Protein AF-A0A973MK75-F1 (afdb_monomer_lite)

Radius of gyration: 25.65 Å; chains: 1; bounding box: 48×82×54 Å

Secondary structure (DSSP, 8-state):
-PPPP--------THHHHHHHHSTTSSS---------SSPTT---PPPSSTTGGGEEEEEEGGGGG--TT---EEEEEE--TTS-EEE--GGGGTTPPTTSEEEEET-BTTB-TT--EE-------HHHHHH----

pLDDT: mean 81.28, std 18.69, range [41.0, 98.5]

Structure (mmCIF, N/CA/C/O backbone):
data_AF-A0A973MK75-F1
#
_entry.id   AF-A0A973MK75-F1
#
loop_
_atom_site.group_PDB
_atom_site.id
_atom_site.type_symbol
_atom_site.label_atom_id
_atom_site.label_alt_id
_atom_site.label_comp_id
_atom_site.label_asym_id
_atom_site.label_entity_id
_atom_site.label_seq_id
_atom_site.pdbx_PDB_ins_code
_atom_site.Cartn_x
_atom_site.Cartn_y
_atom_site.Cartn_z
_atom_site.occupancy
_atom_site.B_iso_or_equiv
_atom_site.auth_seq_id
_atom_site.auth_comp_id
_atom_site.auth_asym_id
_atom_site.auth_atom_id
_atom_site.pdbx_PDB_model_num
ATOM 1 N N . MET A 1 1 ? -22.943 -68.134 36.551 1.00 43.56 1 MET A N 1
ATOM 2 C CA . MET A 1 1 ? -21.871 -67.770 35.593 1.00 43.56 1 MET A CA 1
ATOM 3 C C . MET A 1 1 ? -21.284 -66.414 35.998 1.00 43.56 1 MET A C 1
ATOM 5 O O . MET A 1 1 ? -22.022 -65.573 36.493 1.00 43.56 1 MET A O 1
ATOM 9 N N . LYS A 1 2 ? -19.951 -66.282 35.939 1.00 41.00 2 LYS A N 1
ATOM 10 C CA . LYS A 1 2 ? -19.084 -65.317 36.657 1.00 41.00 2 LYS A CA 1
ATOM 11 C C . LYS A 1 2 ? -19.331 -63.833 36.324 1.00 41.00 2 LYS A C 1
ATOM 13 O O . LYS A 1 2 ? -19.319 -63.460 35.157 1.00 41.00 2 LYS A O 1
ATOM 18 N N . ARG A 1 3 ? -19.421 -62.977 37.354 1.00 47.19 3 ARG A N 1
ATOM 19 C CA . ARG A 1 3 ? -19.216 -61.519 37.231 1.00 47.19 3 ARG A CA 1
ATOM 20 C C . ARG A 1 3 ? -17.711 -61.240 37.127 1.00 47.19 3 ARG A C 1
ATOM 22 O O . ARG A 1 3 ? -16.953 -61.680 37.985 1.00 47.19 3 ARG A O 1
ATOM 29 N N . ILE A 1 4 ? -17.288 -60.534 36.082 1.00 53.66 4 ILE A N 1
ATOM 30 C CA . ILE A 1 4 ? -15.896 -60.103 35.876 1.00 53.66 4 ILE A CA 1
ATOM 31 C C . ILE A 1 4 ? -15.762 -58.672 36.420 1.00 53.66 4 ILE A C 1
ATOM 33 O O . ILE A 1 4 ? -16.490 -57.797 35.945 1.00 53.66 4 ILE A O 1
ATOM 37 N N . PRO A 1 5 ? -14.862 -58.384 37.378 1.00 49.19 5 PRO A N 1
ATOM 38 C CA . PRO A 1 5 ? -14.607 -57.017 37.803 1.00 49.19 5 PRO A CA 1
ATOM 39 C C . PRO A 1 5 ? -13.620 -56.366 36.825 1.00 49.19 5 PRO A C 1
ATOM 41 O O . PRO A 1 5 ? -12.504 -56.850 36.633 1.00 49.19 5 PRO A O 1
ATOM 44 N N . ARG A 1 6 ? -14.011 -55.255 36.192 1.00 57.28 6 ARG A N 1
ATOM 45 C CA . ARG A 1 6 ? -13.061 -54.404 35.461 1.00 57.28 6 ARG A CA 1
ATOM 46 C C . ARG A 1 6 ? -12.331 -53.521 36.467 1.00 57.28 6 ARG A C 1
ATOM 48 O O . ARG A 1 6 ? -12.891 -52.571 37.003 1.00 57.28 6 ARG A O 1
ATOM 55 N N . ILE A 1 7 ? -11.073 -53.866 36.716 1.00 53.69 7 ILE A N 1
ATOM 56 C CA . ILE A 1 7 ? -10.116 -53.065 37.478 1.00 53.69 7 ILE A CA 1
ATOM 57 C C . ILE A 1 7 ? -9.858 -51.765 36.703 1.00 53.69 7 ILE A C 1
ATOM 59 O O . ILE A 1 7 ? -9.205 -51.758 35.662 1.00 53.69 7 ILE A O 1
ATOM 63 N N . SER A 1 8 ? -10.384 -50.656 37.219 1.00 52.81 8 SER A N 1
ATOM 64 C CA . SER A 1 8 ? -10.045 -49.302 36.779 1.00 52.81 8 SER A CA 1
ATOM 65 C C . SER A 1 8 ? -8.681 -48.919 37.359 1.00 52.81 8 SER A C 1
ATOM 67 O O . SER A 1 8 ? -8.597 -48.384 38.465 1.00 52.81 8 SER A O 1
ATOM 69 N N . ARG A 1 9 ? -7.596 -49.174 36.621 1.00 51.06 9 ARG A N 1
ATOM 70 C CA . ARG A 1 9 ? -6.286 -48.585 36.928 1.00 51.06 9 ARG A CA 1
ATOM 71 C C . ARG A 1 9 ? -6.281 -47.126 36.471 1.00 51.06 9 ARG A C 1
ATOM 73 O O . ARG A 1 9 ? -6.071 -46.840 35.297 1.00 51.06 9 ARG A O 1
ATOM 80 N N . ARG A 1 10 ? -6.501 -46.198 37.407 1.00 54.31 10 ARG A N 1
ATOM 81 C CA . ARG A 1 10 ? -6.128 -44.793 37.207 1.00 54.31 10 ARG A CA 1
ATOM 82 C C . ARG A 1 10 ? -4.603 -44.720 37.209 1.00 54.31 10 ARG A C 1
ATOM 84 O O . ARG A 1 10 ? -3.978 -44.874 38.252 1.00 54.31 10 ARG A O 1
ATOM 91 N N . VAL A 1 11 ? -4.013 -44.530 36.034 1.00 53.44 11 VAL A N 1
ATOM 92 C CA . VAL A 1 11 ? -2.588 -44.217 35.890 1.00 53.44 11 VAL A CA 1
ATOM 93 C C . VAL A 1 11 ? -2.425 -42.733 36.207 1.00 53.44 11 VAL A C 1
ATOM 95 O O . VAL A 1 11 ? -2.491 -41.880 35.328 1.00 53.44 11 VAL A O 1
ATOM 98 N N . THR A 1 12 ? -2.280 -42.402 37.487 1.00 51.47 12 THR A N 1
ATOM 99 C CA . THR A 1 12 ? -1.858 -41.067 37.921 1.00 51.47 12 THR A CA 1
ATOM 100 C C . THR A 1 12 ? -0.337 -41.002 37.833 1.00 51.47 12 THR A C 1
ATOM 102 O O . THR A 1 12 ? 0.353 -41.281 38.810 1.00 51.47 12 THR A O 1
ATOM 105 N N . SER A 1 13 ? 0.193 -40.692 36.647 1.00 50.16 13 SER A N 1
ATOM 106 C CA . SER A 1 13 ? 1.610 -40.350 36.485 1.00 50.16 13 SER A CA 1
ATOM 107 C C . SER A 1 13 ? 1.748 -38.824 36.412 1.00 50.16 13 SER A C 1
ATOM 109 O O . SER A 1 13 ? 1.308 -38.231 35.424 1.00 50.16 13 SER A O 1
ATOM 111 N N . PRO A 1 14 ? 2.334 -38.160 37.427 1.00 49.00 14 PRO A N 1
ATOM 112 C CA . PRO A 1 14 ? 2.459 -36.698 37.465 1.00 49.00 14 PRO A CA 1
ATOM 113 C C . PRO A 1 14 ? 3.429 -36.148 36.404 1.00 49.00 14 PRO A C 1
ATOM 115 O O . PRO A 1 14 ? 3.448 -34.949 36.143 1.00 49.00 14 PRO A O 1
ATOM 118 N N . LEU A 1 15 ? 4.199 -37.019 35.745 1.00 50.91 15 LEU A N 1
ATOM 119 C CA . LEU A 1 15 ? 5.190 -36.648 34.733 1.00 50.91 15 LEU A CA 1
ATOM 120 C C . LEU A 1 15 ? 4.564 -36.220 33.394 1.00 50.91 15 LEU A C 1
ATOM 122 O O . LEU A 1 15 ? 5.140 -35.391 32.695 1.00 50.91 15 LEU A O 1
ATOM 126 N N . CYS A 1 16 ? 3.372 -36.712 33.038 1.00 47.84 16 CYS A N 1
ATOM 127 C CA . CYS A 1 16 ? 2.728 -36.333 31.772 1.00 47.84 16 CYS A CA 1
ATOM 128 C C . CYS A 1 16 ? 2.083 -34.937 31.820 1.00 47.84 16 CYS A C 1
ATOM 130 O O . CYS A 1 16 ? 1.986 -34.279 30.788 1.00 47.84 16 CYS A O 1
ATOM 132 N N . ALA A 1 17 ? 1.675 -34.458 33.001 1.00 49.19 17 ALA A N 1
ATOM 133 C CA . ALA A 1 17 ? 1.037 -33.147 33.140 1.00 49.19 17 ALA A CA 1
ATOM 134 C C . ALA A 1 17 ? 2.033 -31.983 32.974 1.00 49.19 17 ALA A C 1
ATOM 136 O O . ALA A 1 17 ? 1.673 -30.937 32.438 1.00 49.19 17 ALA A O 1
ATOM 137 N N . ALA A 1 18 ? 3.296 -32.177 33.370 1.00 49.94 18 ALA A N 1
ATOM 138 C CA . ALA A 1 18 ? 4.331 -31.148 33.262 1.00 49.94 18 ALA A CA 1
ATOM 139 C C . ALA A 1 18 ? 4.767 -30.885 31.807 1.00 49.94 18 ALA A C 1
ATOM 141 O O . ALA A 1 18 ? 5.066 -29.751 31.448 1.00 49.94 18 ALA A O 1
ATOM 142 N N . VAL A 1 19 ? 4.747 -31.905 30.940 1.00 51.81 19 VAL A N 1
ATOM 143 C CA . VAL A 1 19 ? 5.154 -31.758 29.530 1.00 51.81 19 VAL A CA 1
ATOM 144 C C . VAL A 1 19 ? 4.073 -31.059 28.694 1.00 51.81 19 VAL A C 1
ATOM 146 O O . VAL A 1 19 ? 4.395 -30.307 27.780 1.00 51.81 19 VAL A O 1
ATOM 149 N N . VAL A 1 20 ? 2.789 -31.225 29.027 1.00 52.81 20 VAL A N 1
ATOM 150 C CA . VAL A 1 20 ? 1.676 -30.637 28.252 1.00 52.81 20 VAL A CA 1
ATOM 151 C C . VAL A 1 20 ? 1.504 -29.129 28.502 1.00 52.81 20 VAL A C 1
ATOM 153 O O . VAL A 1 20 ? 0.993 -28.425 27.635 1.00 52.81 20 VAL A O 1
ATOM 156 N N . LEU A 1 21 ? 1.984 -28.600 29.634 1.00 50.00 21 LEU A N 1
ATOM 157 C CA . LEU A 1 21 ? 1.872 -27.171 29.970 1.00 50.00 21 LEU A CA 1
ATOM 158 C C . LEU A 1 21 ? 3.087 -26.320 29.563 1.00 50.00 21 LEU A C 1
ATOM 160 O O . LEU A 1 21 ? 2.978 -25.098 29.529 1.00 50.00 21 LEU A O 1
ATOM 164 N N . LEU A 1 22 ? 4.222 -26.934 29.215 1.00 47.31 22 LEU A N 1
ATOM 165 C CA . LEU A 1 22 ? 5.453 -26.213 28.851 1.00 47.31 22 LEU A CA 1
ATOM 166 C C . LEU A 1 22 ? 5.663 -26.040 27.338 1.00 47.31 22 LEU A C 1
ATOM 168 O O . LEU A 1 22 ? 6.447 -25.190 26.930 1.00 47.31 22 LEU A O 1
ATOM 172 N N . VAL A 1 23 ? 4.949 -26.789 26.494 1.00 50.88 23 VAL A N 1
ATOM 173 C CA . VAL A 1 23 ? 5.121 -26.743 25.029 1.00 50.88 23 VAL A CA 1
ATOM 174 C C . VAL A 1 23 ? 4.369 -25.596 24.315 1.00 50.88 23 VAL A C 1
ATOM 176 O O . VAL A 1 23 ? 4.921 -25.083 23.342 1.00 50.88 23 VAL A O 1
ATOM 179 N N . PRO A 1 24 ? 3.185 -25.099 24.744 1.00 50.59 24 PRO A N 1
ATOM 180 C CA . PRO A 1 24 ? 2.484 -24.067 23.971 1.00 50.59 24 PRO A CA 1
ATOM 181 C C . PRO A 1 24 ? 3.029 -22.640 24.172 1.00 50.59 24 PRO A C 1
ATOM 183 O O . PRO A 1 24 ? 2.647 -21.737 23.432 1.00 50.59 24 PRO A O 1
ATOM 186 N N . ALA A 1 25 ? 3.927 -22.408 25.136 1.00 49.66 25 ALA A N 1
ATOM 187 C CA . ALA A 1 25 ? 4.467 -21.071 25.413 1.00 49.66 25 ALA A CA 1
ATOM 188 C C . ALA A 1 25 ? 5.623 -20.654 24.478 1.00 49.66 25 ALA A C 1
ATOM 190 O O . ALA A 1 25 ? 5.935 -19.469 24.383 1.00 49.66 25 ALA A O 1
ATOM 191 N N . LEU A 1 26 ? 6.253 -21.598 23.768 1.00 49.31 26 LEU A N 1
ATOM 192 C CA . LEU A 1 26 ? 7.450 -21.335 22.953 1.00 49.31 26 LEU A CA 1
ATOM 193 C C . LEU A 1 26 ? 7.161 -20.941 21.494 1.00 49.31 26 LEU A C 1
ATOM 195 O O . LEU A 1 26 ? 8.077 -20.522 20.794 1.00 49.31 26 LEU A O 1
ATOM 199 N N . THR A 1 27 ? 5.918 -21.036 21.012 1.00 54.91 27 THR A N 1
ATOM 200 C CA . THR A 1 27 ? 5.602 -20.815 19.584 1.00 54.91 27 THR A CA 1
ATOM 201 C C . THR A 1 27 ? 5.135 -19.402 19.224 1.00 54.91 27 THR A C 1
ATOM 203 O O . THR A 1 27 ? 4.927 -19.130 18.046 1.00 54.91 27 THR A O 1
ATOM 206 N N . SER A 1 28 ? 4.972 -18.494 20.192 1.00 56.78 28 SER A N 1
ATOM 207 C CA . SER A 1 28 ? 4.363 -17.170 19.941 1.00 56.78 28 SER A CA 1
ATOM 208 C C . SER A 1 28 ? 5.349 -16.001 19.872 1.00 56.78 28 SER A C 1
ATOM 210 O O . SER A 1 28 ? 4.938 -14.878 19.588 1.00 56.78 28 SER A O 1
ATOM 212 N N . ALA A 1 29 ? 6.645 -16.227 20.087 1.00 52.28 29 ALA A N 1
ATOM 213 C CA . ALA A 1 29 ? 7.653 -15.189 19.905 1.00 52.28 29 ALA A CA 1
ATOM 214 C C . ALA A 1 29 ? 8.177 -15.215 18.462 1.00 52.28 29 ALA A C 1
ATOM 216 O O . ALA A 1 29 ? 9.252 -15.744 18.180 1.00 52.28 29 ALA A O 1
ATOM 217 N N . SER A 1 30 ? 7.424 -14.625 17.529 1.00 56.12 30 SER A N 1
ATOM 218 C CA . SER A 1 30 ? 8.030 -14.154 16.283 1.00 56.12 30 SER A CA 1
ATOM 219 C C . SER A 1 30 ? 8.993 -13.025 16.646 1.00 56.12 30 SER A C 1
ATOM 221 O O . SER A 1 30 ? 8.604 -11.863 16.727 1.00 56.12 30 SER A O 1
ATOM 223 N N . LEU A 1 31 ? 10.262 -13.362 16.875 1.00 57.41 31 LEU A N 1
ATOM 224 C CA . LEU A 1 31 ? 11.337 -12.387 16.768 1.00 57.41 31 LEU A CA 1
ATOM 225 C C . LEU A 1 31 ? 11.373 -11.964 15.298 1.00 57.41 31 LEU A C 1
ATOM 227 O O . LEU A 1 31 ? 11.948 -12.653 14.455 1.00 57.41 31 LEU A O 1
ATOM 231 N N . ALA A 1 32 ? 10.708 -10.858 14.969 1.00 54.12 32 ALA A N 1
ATOM 232 C CA . ALA A 1 32 ? 10.998 -10.146 13.739 1.00 54.12 32 ALA A CA 1
ATOM 233 C C . ALA A 1 32 ? 12.444 -9.659 13.869 1.00 54.12 32 ALA A C 1
ATOM 235 O O . ALA A 1 32 ? 12.712 -8.624 14.472 1.00 54.12 32 ALA A O 1
ATOM 236 N N . LYS A 1 33 ? 13.397 -10.465 13.395 1.00 53.44 33 LYS A N 1
ATOM 237 C CA . LYS A 1 33 ? 14.784 -10.039 13.296 1.00 53.44 33 LYS A CA 1
ATOM 238 C C . LYS A 1 33 ? 14.799 -8.952 12.225 1.00 53.44 33 LYS A C 1
ATOM 240 O O . LYS A 1 33 ? 14.668 -9.263 11.042 1.00 53.44 33 LYS A O 1
ATOM 245 N N . ALA A 1 34 ? 14.854 -7.694 12.649 1.00 58.91 34 ALA A N 1
ATOM 246 C CA . ALA A 1 34 ? 15.218 -6.615 11.751 1.00 58.91 34 ALA A CA 1
ATOM 247 C C . ALA A 1 34 ? 16.653 -6.917 11.305 1.00 58.91 34 ALA A C 1
ATOM 249 O O . ALA A 1 34 ? 17.573 -6.954 12.119 1.00 58.91 34 ALA A O 1
ATOM 250 N N . ASP A 1 35 ? 16.803 -7.308 10.046 1.00 67.88 35 ASP A N 1
ATOM 251 C CA . ASP A 1 35 ? 18.098 -7.349 9.390 1.00 67.88 35 ASP A CA 1
ATOM 252 C C . ASP A 1 35 ? 18.332 -5.930 8.878 1.00 67.88 35 ASP A C 1
ATOM 254 O O . ASP A 1 35 ? 17.578 -5.463 8.021 1.00 67.88 35 ASP A O 1
ATOM 258 N N . ASP A 1 36 ? 19.331 -5.238 9.431 1.00 67.56 36 ASP A N 1
ATOM 259 C CA . ASP A 1 36 ? 19.723 -3.887 9.000 1.00 67.56 36 ASP A CA 1
ATOM 260 C C . ASP A 1 36 ? 20.213 -3.875 7.538 1.00 67.56 36 ASP A C 1
ATOM 262 O O . ASP A 1 36 ? 20.408 -2.820 6.931 1.00 67.56 36 ASP A O 1
ATOM 266 N N . GLY A 1 37 ? 20.370 -5.062 6.942 1.00 67.88 37 GLY A N 1
ATOM 267 C CA . GLY A 1 37 ? 20.937 -5.251 5.628 1.00 67.88 37 GLY A CA 1
ATOM 268 C C . GLY A 1 37 ? 22.460 -5.097 5.669 1.00 67.88 37 GLY A C 1
ATOM 269 O O . GLY A 1 37 ? 23.033 -4.525 6.592 1.00 67.88 37 GLY A O 1
ATOM 270 N N . PRO A 1 38 ? 23.168 -5.597 4.650 1.00 70.88 38 PRO A N 1
ATOM 271 C CA . PRO A 1 38 ? 24.630 -5.552 4.608 1.00 70.88 38 PRO A CA 1
ATOM 272 C C . PRO A 1 38 ? 25.208 -4.163 4.253 1.00 70.88 38 PRO A C 1
ATOM 274 O O . PRO A 1 38 ? 26.406 -4.052 4.001 1.00 70.88 38 PRO A O 1
ATOM 277 N N . GLY A 1 39 ? 24.377 -3.120 4.152 1.00 70.25 39 GLY A N 1
ATOM 278 C CA . GLY A 1 39 ? 24.770 -1.798 3.656 1.00 70.25 39 GLY A CA 1
ATOM 279 C C . GLY A 1 39 ? 25.187 -0.819 4.762 1.00 70.25 39 GLY A C 1
ATOM 280 O O . GLY A 1 39 ? 24.801 -0.990 5.916 1.00 70.25 39 GLY A O 1
ATOM 281 N N . PRO A 1 40 ? 25.957 0.236 4.433 1.00 80.06 40 PRO A N 1
ATOM 282 C CA . PRO A 1 40 ? 26.208 1.324 5.374 1.00 80.06 40 PRO A CA 1
ATOM 283 C C . PRO A 1 40 ? 24.892 2.018 5.760 1.00 80.06 40 PRO A C 1
ATOM 285 O O . PRO A 1 40 ? 23.980 2.146 4.947 1.00 80.06 40 PRO A O 1
ATOM 288 N N . LEU A 1 41 ? 24.788 2.503 6.997 1.00 80.88 41 LEU A N 1
ATOM 289 C CA . LEU A 1 41 ? 23.623 3.285 7.414 1.00 80.88 41 LEU A CA 1
ATOM 290 C C . LEU A 1 41 ? 23.489 4.548 6.546 1.00 80.88 41 LEU A C 1
ATOM 292 O O . LEU A 1 41 ? 24.484 5.167 6.174 1.00 80.88 41 LEU A O 1
ATOM 296 N N . GLY A 1 42 ? 22.252 4.936 6.232 1.00 79.44 42 GLY A N 1
ATOM 297 C CA . GLY A 1 42 ? 21.965 6.153 5.465 1.00 79.44 42 GLY A CA 1
ATOM 298 C C . GLY A 1 42 ? 22.084 6.019 3.943 1.00 79.44 42 GLY A C 1
ATOM 299 O O . GLY A 1 42 ? 21.902 7.018 3.249 1.00 79.44 42 GLY A O 1
ATOM 300 N N . VAL A 1 43 ? 22.334 4.820 3.401 1.00 79.81 43 VAL A N 1
ATOM 301 C CA . VAL A 1 43 ? 22.189 4.570 1.956 1.00 79.81 43 VAL A CA 1
ATOM 302 C C . VAL A 1 43 ? 20.911 3.796 1.668 1.00 79.81 43 VAL A C 1
ATOM 304 O O . VAL A 1 43 ? 20.520 2.898 2.411 1.00 79.81 43 VAL A O 1
ATOM 307 N N . THR A 1 44 ? 20.252 4.138 0.565 1.00 80.75 44 THR A N 1
ATOM 308 C CA . THR A 1 44 ? 19.128 3.354 0.057 1.00 80.75 44 THR A CA 1
ATOM 309 C C . THR A 1 44 ? 19.645 2.310 -0.922 1.00 80.75 44 THR A C 1
ATOM 311 O O . THR A 1 44 ? 20.505 2.581 -1.760 1.00 80.75 44 THR A O 1
ATOM 314 N N . VAL A 1 45 ? 19.120 1.093 -0.812 1.00 83.06 45 VAL A N 1
ATOM 315 C CA . VAL A 1 45 ? 19.384 0.011 -1.762 1.00 83.06 45 VAL A CA 1
ATOM 316 C C . VAL A 1 45 ? 18.082 -0.422 -2.409 1.00 83.06 45 VAL A C 1
ATOM 318 O O . VAL A 1 45 ? 17.006 -0.345 -1.812 1.00 83.06 45 VAL A O 1
ATOM 321 N N . VAL A 1 46 ? 18.173 -0.909 -3.642 1.00 86.12 46 VAL A N 1
ATOM 322 C CA . VAL A 1 46 ? 17.020 -1.512 -4.306 1.00 86.12 46 VAL A CA 1
ATOM 323 C C . VAL A 1 46 ? 16.717 -2.843 -3.623 1.00 86.12 46 VAL A C 1
ATOM 325 O O . VAL A 1 46 ? 17.548 -3.751 -3.612 1.00 86.12 46 VAL A O 1
ATOM 328 N N . ALA A 1 47 ? 15.514 -2.973 -3.065 1.00 86.38 47 ALA A N 1
ATOM 329 C CA . ALA A 1 47 ? 15.079 -4.215 -2.443 1.00 86.38 47 ALA A CA 1
ATOM 330 C C . ALA A 1 47 ? 15.050 -5.353 -3.478 1.00 86.38 47 ALA A C 1
ATOM 332 O O . ALA A 1 47 ? 14.311 -5.281 -4.469 1.00 86.38 47 ALA A O 1
ATOM 333 N N . ALA A 1 48 ? 15.815 -6.418 -3.218 1.00 89.31 48 ALA A N 1
ATOM 334 C CA . ALA A 1 48 ? 15.866 -7.614 -4.056 1.00 89.31 48 ALA A CA 1
ATOM 335 C C . ALA A 1 48 ? 14.470 -8.216 -4.269 1.00 89.31 48 ALA A C 1
ATOM 337 O O . ALA A 1 48 ? 13.616 -8.148 -3.383 1.00 89.31 48 ALA A O 1
ATOM 338 N N . ASP A 1 49 ? 14.228 -8.823 -5.429 1.00 90.44 49 ASP A N 1
ATOM 339 C CA . ASP A 1 49 ? 12.946 -9.454 -5.730 1.00 90.44 49 ASP A CA 1
ATOM 340 C C . ASP A 1 49 ? 12.839 -10.852 -5.110 1.00 90.44 49 ASP A C 1
ATOM 342 O O . ASP A 1 49 ? 13.355 -11.828 -5.647 1.00 90.44 49 ASP A O 1
ATOM 346 N N . ASN A 1 50 ? 12.185 -10.952 -3.951 1.00 91.81 50 ASN A N 1
ATOM 347 C CA . ASN A 1 50 ? 12.053 -12.199 -3.204 1.00 91.81 50 ASN A CA 1
ATOM 348 C C . ASN A 1 50 ? 10.710 -12.269 -2.458 1.00 91.81 50 ASN A C 1
ATOM 350 O O . ASN A 1 50 ? 9.930 -11.318 -2.426 1.00 91.81 50 ASN A O 1
ATOM 354 N N . ALA A 1 51 ? 10.425 -13.416 -1.841 1.00 90.00 51 ALA A N 1
ATOM 355 C CA . ALA A 1 51 ? 9.162 -13.654 -1.137 1.00 90.00 51 ALA A CA 1
ATOM 356 C C . ALA A 1 51 ? 8.905 -12.686 0.039 1.00 90.00 51 ALA A C 1
ATOM 358 O O . ALA A 1 51 ? 7.752 -12.475 0.431 1.00 90.00 51 ALA A O 1
ATOM 359 N N . GLN A 1 52 ? 9.950 -12.091 0.620 1.00 89.94 52 GLN A N 1
ATOM 360 C CA . GLN A 1 52 ? 9.817 -11.054 1.641 1.00 89.94 52 GLN A CA 1
ATOM 361 C C . GLN A 1 52 ? 9.339 -9.743 1.012 1.00 89.94 52 GLN A C 1
ATOM 363 O O . GLN A 1 52 ? 8.262 -9.266 1.371 1.00 89.94 52 GLN A O 1
ATOM 368 N N . SER A 1 53 ? 10.091 -9.205 0.050 1.00 91.06 53 SER A N 1
ATOM 369 C CA . SER A 1 53 ? 9.829 -7.889 -0.548 1.00 91.06 53 SER A CA 1
ATOM 370 C C . SER A 1 53 ? 8.551 -7.845 -1.382 1.00 91.06 53 SER A C 1
ATOM 372 O O . SER A 1 53 ? 7.886 -6.817 -1.416 1.00 91.06 53 SER A O 1
ATOM 374 N N . ARG A 1 54 ? 8.135 -8.967 -1.981 1.00 92.62 54 ARG A N 1
ATOM 375 C CA . ARG A 1 54 ? 6.888 -9.064 -2.767 1.00 92.62 54 ARG A CA 1
ATOM 376 C C . ARG A 1 54 ? 5.608 -8.871 -1.945 1.00 92.62 54 ARG A C 1
ATOM 378 O O . ARG A 1 54 ? 4.550 -8.656 -2.528 1.00 92.62 54 ARG A O 1
ATOM 385 N N . LYS A 1 55 ? 5.687 -8.940 -0.609 1.00 95.12 55 LYS A N 1
ATOM 386 C CA . LYS A 1 55 ? 4.568 -8.571 0.276 1.00 95.12 55 LYS A CA 1
ATOM 387 C C . LYS A 1 55 ? 4.362 -7.058 0.356 1.00 95.12 55 LYS A C 1
ATOM 389 O O . LYS A 1 55 ? 3.266 -6.631 0.706 1.00 95.12 55 LYS A O 1
ATOM 394 N N . VAL A 1 56 ? 5.390 -6.270 0.046 1.00 97.31 56 VAL A N 1
ATOM 395 C CA . VAL A 1 56 ? 5.310 -4.812 -0.029 1.00 97.31 56 VAL A CA 1
ATOM 396 C C . VAL A 1 56 ? 4.753 -4.426 -1.395 1.00 97.31 56 VAL A C 1
ATOM 398 O O . VAL A 1 56 ? 5.081 -5.033 -2.417 1.00 97.31 56 VAL A O 1
ATOM 401 N N . GLY A 1 57 ? 3.894 -3.419 -1.419 1.00 97.50 57 GLY A N 1
ATOM 402 C CA . GLY A 1 57 ? 3.332 -2.877 -2.645 1.00 97.50 57 GLY A CA 1
ATOM 403 C C . GLY A 1 57 ? 3.055 -1.387 -2.539 1.00 97.50 57 GLY A C 1
ATOM 404 O O . GLY A 1 57 ? 3.244 -0.772 -1.488 1.00 97.50 57 GLY A O 1
ATOM 405 N N . ALA A 1 58 ? 2.601 -0.825 -3.649 1.00 97.81 58 ALA A N 1
ATOM 406 C CA . ALA A 1 58 ? 2.297 0.592 -3.783 1.00 97.81 58 ALA A CA 1
ATOM 407 C C . ALA A 1 58 ? 0.787 0.853 -3.689 1.00 97.81 58 ALA A C 1
ATOM 409 O O . ALA A 1 58 ? -0.016 0.031 -4.142 1.00 97.81 58 ALA A O 1
ATOM 410 N N . LEU A 1 59 ? 0.420 1.993 -3.106 1.00 98.31 59 LEU A N 1
ATOM 411 C CA . LEU A 1 59 ? -0.947 2.509 -3.055 1.00 98.31 59 LEU A CA 1
ATOM 412 C C . LEU A 1 59 ? -1.135 3.624 -4.084 1.00 98.31 59 LEU A C 1
ATOM 414 O O . LEU A 1 59 ? -0.260 4.476 -4.259 1.00 98.31 59 LEU A O 1
ATOM 418 N N . PHE A 1 60 ? -2.293 3.603 -4.736 1.00 98.00 60 PHE A N 1
ATOM 419 C CA . PHE A 1 60 ? -2.721 4.582 -5.729 1.00 98.00 60 PHE A CA 1
ATOM 420 C C . PHE A 1 60 ? -4.193 4.915 -5.521 1.00 98.00 60 PHE A C 1
ATOM 422 O O . PHE A 1 60 ? -4.948 4.077 -5.018 1.00 98.00 60 PHE A O 1
ATOM 429 N N . ASP A 1 61 ? -4.605 6.082 -6.004 1.00 97.06 61 ASP A N 1
ATOM 430 C CA . ASP A 1 61 ? -6.015 6.365 -6.245 1.00 97.06 61 ASP A CA 1
ATOM 431 C C . ASP A 1 61 ? -6.572 5.392 -7.298 1.00 97.06 61 ASP A C 1
ATOM 433 O O . ASP A 1 61 ? -5.867 4.933 -8.208 1.00 97.06 61 ASP A O 1
ATOM 437 N N . ALA A 1 62 ? -7.843 5.022 -7.166 1.00 96.31 62 ALA A N 1
ATOM 438 C CA . ALA A 1 62 ? -8.464 4.001 -8.003 1.00 96.31 62 ALA A CA 1
ATOM 439 C C . ALA A 1 62 ? -8.557 4.400 -9.486 1.00 96.31 62 ALA A C 1
ATOM 441 O O . ALA A 1 62 ? -8.530 3.524 -10.357 1.00 96.31 62 ALA A O 1
ATOM 442 N N . ASP A 1 63 ? -8.609 5.697 -9.791 1.00 95.75 63 ASP A N 1
ATOM 443 C CA . ASP A 1 63 ? -8.610 6.231 -11.158 1.00 95.75 63 ASP A CA 1
ATOM 444 C C . ASP A 1 63 ? -7.280 5.978 -11.898 1.00 95.75 63 ASP A C 1
ATOM 446 O O . ASP A 1 63 ? -7.252 5.874 -13.127 1.00 95.75 63 ASP A O 1
ATOM 450 N N . ARG A 1 64 ? -6.183 5.753 -11.162 1.00 95.75 64 ARG A N 1
ATOM 451 C CA . ARG A 1 64 ? -4.855 5.431 -11.706 1.00 95.75 64 ARG A CA 1
ATOM 452 C C . ARG A 1 64 ? -4.708 3.985 -12.168 1.00 95.75 64 ARG A C 1
ATOM 454 O O . ARG A 1 64 ? -3.646 3.631 -12.679 1.00 95.75 64 ARG A O 1
ATOM 461 N N . ARG A 1 65 ? -5.734 3.133 -12.038 1.00 95.19 65 ARG A N 1
ATOM 462 C CA . ARG A 1 65 ? -5.655 1.692 -12.365 1.00 95.19 65 ARG A CA 1
ATOM 463 C C . ARG A 1 65 ? -5.119 1.398 -13.772 1.00 95.19 65 ARG A C 1
ATOM 465 O O . ARG A 1 65 ? -4.475 0.368 -13.960 1.00 95.19 65 ARG A O 1
ATOM 472 N N . SER A 1 66 ? -5.382 2.274 -14.742 1.00 94.06 66 SER A N 1
ATOM 473 C CA . SER A 1 66 ? -4.913 2.153 -16.131 1.00 94.06 66 SER A CA 1
ATOM 474 C C . SER A 1 66 ? -3.556 2.823 -16.401 1.00 94.06 66 SER A C 1
ATOM 476 O O . SER A 1 66 ? -2.985 2.607 -17.467 1.00 94.06 66 SER A O 1
ATOM 478 N N . SER A 1 67 ? -3.020 3.614 -15.463 1.00 95.19 67 SER A N 1
ATOM 479 C CA . SER A 1 67 ? -1.768 4.372 -15.609 1.00 95.19 67 SER A CA 1
ATOM 480 C C . SER A 1 67 ? -0.990 4.448 -14.287 1.00 95.19 67 SER A C 1
ATOM 482 O O . SER A 1 67 ? -1.015 5.445 -13.551 1.00 95.19 67 SER A O 1
ATOM 484 N N . LEU A 1 68 ? -0.286 3.352 -13.986 1.00 96.06 68 LEU A N 1
ATOM 485 C CA . LEU A 1 68 ? 0.440 3.161 -12.725 1.00 96.06 68 LEU A CA 1
ATOM 486 C C . LEU A 1 68 ? 1.817 3.840 -12.693 1.00 96.06 68 LEU A C 1
ATOM 488 O O . LEU A 1 68 ? 2.328 4.137 -11.618 1.00 96.06 68 LEU A O 1
ATOM 492 N N . ALA A 1 69 ? 2.457 4.080 -13.839 1.00 95.31 69 ALA A N 1
ATOM 493 C CA . ALA A 1 69 ? 3.820 4.609 -13.864 1.00 95.31 69 ALA A CA 1
ATOM 494 C C . ALA A 1 69 ? 3.915 5.953 -13.113 1.00 95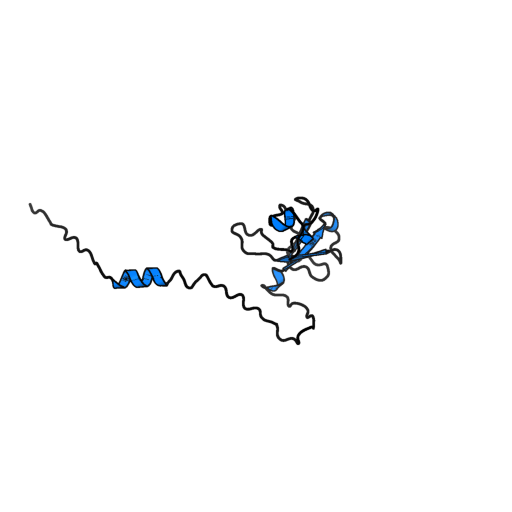.31 69 ALA A C 1
ATOM 496 O O . ALA A 1 69 ? 3.220 6.912 -13.440 1.00 95.31 69 ALA A O 1
ATOM 497 N N . GLY A 1 70 ? 4.753 5.994 -12.072 1.00 90.25 70 GLY A N 1
ATOM 498 C CA . GLY A 1 70 ? 4.987 7.183 -11.241 1.00 90.25 70 GLY A CA 1
ATOM 499 C C . GLY A 1 70 ? 3.794 7.672 -10.406 1.00 90.25 70 GLY A C 1
ATOM 500 O O . GLY A 1 70 ? 3.917 8.702 -9.762 1.00 90.25 70 GLY A O 1
ATOM 501 N N . GLY A 1 71 ? 2.657 6.968 -10.396 1.00 93.94 71 GLY A N 1
ATOM 502 C CA . GLY A 1 71 ? 1.407 7.469 -9.802 1.00 93.94 71 GLY A CA 1
ATOM 503 C C . GLY A 1 71 ? 1.131 7.061 -8.353 1.00 93.94 71 GLY A C 1
ATOM 504 O O . GLY A 1 71 ? 0.029 7.298 -7.876 1.00 93.94 71 GLY A O 1
ATOM 505 N N . HIS A 1 72 ? 2.064 6.382 -7.685 1.00 96.12 72 HIS A N 1
ATOM 506 C CA . HIS A 1 72 ? 1.856 5.917 -6.313 1.00 96.12 72 HIS A CA 1
ATOM 507 C C . HIS A 1 72 ? 2.128 7.043 -5.321 1.00 96.12 72 HIS A C 1
ATOM 509 O O . HIS A 1 72 ? 3.067 7.813 -5.517 1.00 96.12 72 HIS A O 1
ATOM 515 N N . PHE A 1 73 ? 1.345 7.101 -4.247 1.00 96.50 73 PHE A N 1
ATOM 516 C CA . PHE A 1 73 ? 1.502 8.119 -3.201 1.00 96.50 73 PHE A CA 1
ATOM 517 C C . PHE A 1 73 ? 1.957 7.531 -1.857 1.00 96.50 73 PHE A C 1
ATOM 519 O O . PHE A 1 73 ? 2.550 8.233 -1.047 1.00 96.50 73 PHE A O 1
ATOM 526 N N . CYS A 1 74 ? 1.713 6.239 -1.625 1.00 97.62 74 CYS A N 1
ATOM 527 C CA . CYS A 1 74 ? 2.099 5.532 -0.405 1.00 97.62 74 CYS A CA 1
ATOM 528 C C . CYS A 1 74 ? 2.522 4.089 -0.708 1.00 97.62 74 CYS A C 1
ATOM 530 O O . CYS A 1 74 ? 2.433 3.600 -1.839 1.00 97.62 74 CYS A O 1
ATOM 532 N N . THR A 1 75 ? 2.964 3.383 0.330 1.00 97.19 75 THR A N 1
ATOM 533 C CA . THR A 1 75 ? 3.220 1.942 0.308 1.00 97.19 75 THR A CA 1
ATOM 534 C C . THR A 1 75 ? 2.383 1.235 1.365 1.00 97.19 75 THR A C 1
ATOM 536 O O . THR A 1 75 ? 1.943 1.835 2.340 1.00 97.19 75 THR A O 1
ATOM 539 N N . ALA A 1 76 ? 2.157 -0.058 1.166 1.00 98.19 76 ALA A N 1
ATOM 540 C CA . ALA A 1 76 ? 1.514 -0.921 2.145 1.00 98.19 76 ALA A CA 1
ATOM 541 C C . ALA A 1 76 ? 2.153 -2.311 2.113 1.00 98.19 76 ALA A C 1
ATOM 543 O O . ALA A 1 76 ? 2.827 -2.680 1.148 1.00 98.19 76 ALA A O 1
ATOM 544 N N . SER A 1 77 ? 1.932 -3.097 3.162 1.00 98.19 77 SER A N 1
ATOM 545 C CA . SER A 1 77 ? 2.427 -4.473 3.250 1.00 98.19 77 SER A CA 1
ATOM 546 C C . SER A 1 77 ? 1.295 -5.452 3.492 1.00 98.19 77 SER A C 1
ATOM 548 O O . SER A 1 77 ? 0.464 -5.237 4.370 1.00 98.19 77 SER A O 1
ATOM 550 N N . VAL A 1 78 ? 1.286 -6.560 2.755 1.00 97.94 78 VAL A N 1
ATOM 551 C CA . VAL A 1 78 ? 0.406 -7.697 3.036 1.00 97.94 78 VAL A CA 1
ATOM 552 C C . VAL A 1 78 ? 0.793 -8.309 4.377 1.00 97.94 78 VAL A C 1
ATOM 554 O O . VAL A 1 78 ? 1.949 -8.684 4.590 1.00 97.94 78 VAL A O 1
ATOM 557 N N . VAL A 1 79 ? -0.193 -8.460 5.256 1.00 97.00 79 VAL A N 1
ATOM 558 C CA . VAL A 1 79 ? -0.031 -9.097 6.565 1.00 97.00 79 VAL A CA 1
ATOM 559 C C . VAL A 1 79 ? -0.846 -10.379 6.639 1.00 97.00 79 VAL A C 1
ATOM 561 O O . VAL A 1 79 ? -1.841 -10.570 5.933 1.00 97.00 79 VAL A O 1
ATOM 564 N N . TYR A 1 80 ? -0.418 -11.289 7.510 1.00 96.12 80 TYR A N 1
ATOM 565 C CA . TYR A 1 80 ? -1.197 -12.486 7.777 1.00 96.12 80 TYR A CA 1
ATOM 566 C C . TYR A 1 80 ? -2.560 -12.106 8.369 1.00 96.12 80 TYR A C 1
ATOM 568 O O . TYR A 1 80 ? -2.656 -11.318 9.305 1.00 96.12 80 TYR A O 1
ATOM 576 N N . SER A 1 81 ? -3.619 -12.689 7.819 1.00 96.50 81 SER A N 1
ATOM 577 C CA . SER A 1 81 ? -4.989 -12.555 8.307 1.00 96.50 81 SER A CA 1
ATOM 578 C C . SER A 1 81 ? -5.765 -13.834 7.979 1.00 96.50 81 SER A C 1
ATOM 580 O O . SER A 1 81 ? -5.442 -14.486 6.979 1.00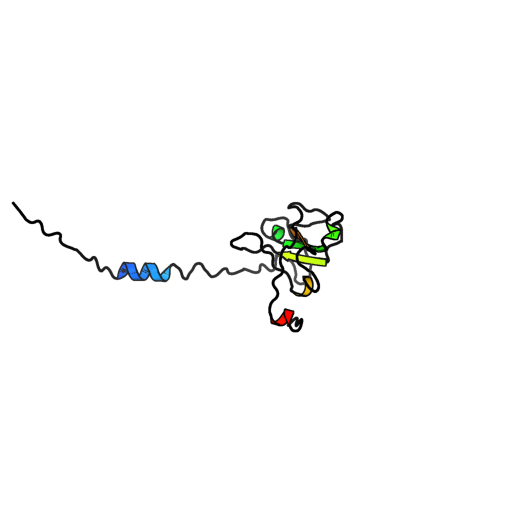 96.50 81 SER A O 1
ATOM 582 N N . PRO A 1 82 ? -6.804 -14.201 8.755 1.00 97.88 82 PRO A N 1
ATOM 583 C CA . PRO A 1 82 ? -7.601 -15.404 8.492 1.00 97.88 82 PRO A CA 1
ATOM 584 C C . PRO A 1 82 ? -8.170 -15.463 7.067 1.00 97.88 82 PRO A C 1
ATOM 586 O O . PRO A 1 82 ? -8.194 -16.522 6.446 1.00 97.88 82 PRO A O 1
ATOM 589 N N . HIS A 1 83 ? -8.566 -14.308 6.526 1.00 96.88 83 HIS A N 1
ATOM 590 C CA . HIS A 1 83 ? -9.135 -14.181 5.183 1.00 96.88 83 HIS A CA 1
ATOM 591 C C . HIS A 1 83 ? -8.100 -13.859 4.093 1.00 96.88 83 HIS A C 1
ATOM 593 O O . HIS A 1 83 ? -8.469 -13.764 2.925 1.00 96.88 83 HIS A O 1
ATOM 599 N N . ARG A 1 84 ? -6.811 -13.722 4.450 1.00 96.00 84 ARG A N 1
ATOM 600 C CA . ARG A 1 84 ? -5.684 -13.495 3.521 1.00 96.00 84 ARG A CA 1
ATOM 601 C C . ARG A 1 84 ? -5.867 -12.285 2.598 1.00 96.00 84 ARG A C 1
ATOM 603 O O . ARG A 1 84 ? -5.435 -12.301 1.451 1.00 96.00 84 ARG A O 1
ATOM 610 N N . ASN A 1 85 ? -6.512 -11.240 3.100 1.00 96.56 85 ASN A N 1
ATOM 611 C CA . ASN A 1 85 ? -6.916 -10.068 2.323 1.00 96.56 85 ASN A CA 1
ATOM 612 C C . ASN A 1 85 ? -6.659 -8.751 3.071 1.00 96.56 85 ASN A C 1
ATOM 614 O O . ASN A 1 85 ? -7.360 -7.767 2.843 1.00 96.56 85 ASN A O 1
ATOM 618 N N . LEU A 1 86 ? -5.677 -8.745 3.977 1.00 97.81 86 LEU A N 1
ATOM 619 C CA . LEU A 1 86 ? -5.346 -7.593 4.807 1.00 97.81 86 LEU A CA 1
ATOM 620 C C . LEU A 1 86 ? -3.976 -7.024 4.437 1.00 97.81 86 LEU A C 1
ATOM 622 O O . LEU A 1 86 ? -2.996 -7.759 4.292 1.00 97.81 86 LEU A O 1
ATOM 626 N N . ILE A 1 87 ? -3.928 -5.700 4.336 1.00 98.31 87 ILE A N 1
ATOM 627 C CA . ILE A 1 87 ? -2.701 -4.917 4.219 1.00 98.31 87 ILE A CA 1
ATOM 628 C C . ILE A 1 87 ? -2.599 -3.954 5.402 1.00 98.31 87 ILE A C 1
ATOM 630 O O . ILE A 1 87 ? -3.619 -3.552 5.961 1.00 98.31 87 ILE A O 1
ATOM 634 N N . VAL A 1 88 ? -1.375 -3.578 5.764 1.00 97.69 88 VAL A N 1
ATOM 635 C CA . VAL A 1 88 ? -1.083 -2.518 6.736 1.00 97.69 88 VAL A CA 1
ATOM 636 C C . VAL A 1 88 ? -0.367 -1.363 6.040 1.00 97.69 88 VAL A C 1
ATOM 638 O O . VAL A 1 88 ? 0.483 -1.586 5.176 1.00 97.69 88 VAL A O 1
ATOM 641 N N . THR A 1 89 ? -0.727 -0.137 6.407 1.00 97.62 89 THR A N 1
ATOM 642 C CA . THR A 1 89 ? -0.149 1.121 5.914 1.00 97.62 89 THR A CA 1
ATOM 643 C C . THR A 1 89 ? -0.199 2.168 7.027 1.00 97.62 89 THR A C 1
ATOM 645 O O . THR A 1 89 ? -0.851 1.949 8.050 1.00 97.62 89 THR A O 1
ATOM 648 N N . ALA A 1 90 ? 0.467 3.305 6.832 1.00 95.50 90 ALA A N 1
ATOM 649 C CA . ALA A 1 90 ? 0.294 4.462 7.698 1.00 95.50 90 ALA A CA 1
ATOM 650 C C . ALA A 1 90 ? -1.137 5.015 7.596 1.00 95.50 90 ALA A C 1
ATOM 652 O O . ALA A 1 90 ? -1.742 5.016 6.522 1.00 95.50 90 ALA A O 1
ATOM 653 N N . ALA A 1 91 ? -1.664 5.511 8.714 1.00 93.75 91 ALA A N 1
ATOM 654 C CA . ALA A 1 91 ? -3.030 6.012 8.800 1.00 93.75 91 ALA A CA 1
ATOM 655 C C . ALA A 1 91 ? -3.270 7.239 7.897 1.00 93.75 91 ALA A C 1
ATOM 657 O O . ALA A 1 91 ? -4.300 7.315 7.228 1.00 93.75 91 ALA A O 1
ATOM 658 N N . HIS A 1 92 ? -2.283 8.134 7.770 1.00 93.56 92 HIS A N 1
ATOM 659 C CA . HIS A 1 92 ? -2.370 9.297 6.878 1.00 93.56 92 HIS A CA 1
ATOM 660 C C . HIS A 1 92 ? -2.488 8.934 5.396 1.00 93.56 92 HIS A C 1
ATOM 662 O O . HIS A 1 92 ? -3.068 9.701 4.634 1.00 93.56 92 HIS A O 1
ATOM 668 N N . CYS A 1 93 ? -2.016 7.753 4.983 1.00 95.38 93 CYS A N 1
ATOM 669 C CA . CYS A 1 93 ? -2.187 7.278 3.609 1.00 95.38 93 CYS A CA 1
ATOM 670 C C . CYS A 1 93 ? -3.652 6.974 3.269 1.00 95.38 93 CYS A C 1
ATOM 672 O O . CYS A 1 93 ? -3.980 6.791 2.103 1.00 95.38 93 CYS A O 1
ATOM 674 N N . LEU A 1 94 ? -4.524 6.860 4.272 1.00 93.06 94 LEU A N 1
ATOM 675 C CA . LEU A 1 94 ? -5.949 6.594 4.090 1.00 93.06 94 LEU A CA 1
ATOM 676 C C . LEU A 1 94 ? -6.799 7.856 4.285 1.00 93.06 94 LEU A C 1
ATOM 678 O O . LEU A 1 94 ? -8.026 7.784 4.223 1.00 93.06 94 LEU A O 1
ATOM 682 N N . ASN A 1 95 ? -6.180 9.004 4.574 1.00 85.50 95 ASN A N 1
ATOM 683 C CA . ASN A 1 95 ? -6.917 10.192 4.974 1.00 85.50 95 ASN A CA 1
ATOM 684 C C . ASN A 1 95 ? -7.823 10.690 3.837 1.00 85.50 95 ASN A C 1
ATOM 686 O O . ASN A 1 95 ? -7.389 10.837 2.698 1.00 85.50 95 ASN A O 1
ATOM 690 N N . GLY A 1 96 ? -9.101 10.923 4.143 1.00 80.56 96 GLY A N 1
ATOM 691 C CA . GLY A 1 96 ? -10.098 11.371 3.163 1.00 80.56 96 GLY A CA 1
ATOM 692 C C . GLY A 1 96 ? -10.520 10.333 2.112 1.00 80.56 96 GLY A C 1
ATOM 693 O O . GLY A 1 96 ? -11.439 10.617 1.346 1.00 80.56 96 GLY A O 1
ATOM 694 N N . SER A 1 97 ? -9.915 9.141 2.089 1.00 87.62 97 SER A N 1
ATOM 695 C CA . SER A 1 97 ? -10.286 8.059 1.169 1.00 87.62 97 SER A CA 1
ATOM 696 C C . SER A 1 97 ? -11.531 7.320 1.659 1.00 87.62 97 SER A C 1
ATOM 698 O O . SER A 1 97 ? -11.648 7.005 2.847 1.00 87.62 97 SER A O 1
ATOM 700 N N . LYS A 1 98 ? -12.455 6.996 0.753 1.00 90.38 98 LYS A N 1
ATOM 701 C CA . LYS A 1 98 ? -13.605 6.124 1.031 1.00 90.38 98 LYS A CA 1
ATOM 702 C C . LYS A 1 98 ? -13.308 4.686 0.610 1.00 90.38 98 LYS A C 1
ATOM 704 O O . LYS A 1 98 ? -12.344 4.393 -0.099 1.00 90.38 98 LYS A O 1
ATOM 709 N N . ASP A 1 99 ? -14.174 3.772 1.037 1.00 92.19 99 ASP A N 1
ATOM 710 C CA . ASP A 1 99 ? -14.135 2.379 0.600 1.00 92.19 99 ASP A CA 1
ATOM 711 C C . ASP A 1 99 ? -14.222 2.304 -0.935 1.00 92.19 99 ASP A C 1
ATOM 713 O O . ASP A 1 99 ? -15.204 2.738 -1.535 1.00 92.19 99 ASP A O 1
ATOM 717 N N . GLY A 1 100 ? -13.199 1.724 -1.566 1.00 93.56 100 GLY A N 1
ATOM 718 C CA . GLY A 1 100 ? -13.095 1.604 -3.021 1.00 93.56 100 GLY A CA 1
ATOM 719 C C . GLY A 1 100 ? -12.280 2.695 -3.722 1.00 93.56 100 GLY A C 1
ATOM 720 O O . GLY A 1 100 ? -11.949 2.498 -4.891 1.00 93.56 100 GLY A O 1
ATOM 721 N N . ASP A 1 101 ? -11.895 3.772 -3.032 1.00 96.06 101 ASP A N 1
ATOM 722 C CA . ASP A 1 101 ? -11.163 4.895 -3.643 1.00 96.06 101 ASP A CA 1
ATOM 723 C C . ASP A 1 101 ? -9.684 4.580 -3.899 1.00 96.06 101 ASP A C 1
ATOM 725 O O . ASP A 1 101 ? -9.032 5.279 -4.667 1.00 96.06 101 ASP A O 1
ATOM 729 N N . LEU A 1 102 ? -9.155 3.510 -3.297 1.00 97.88 102 LEU A N 1
ATOM 730 C CA . LEU A 1 102 ? -7.745 3.137 -3.389 1.00 97.88 102 LEU A CA 1
ATOM 731 C C . LEU A 1 102 ? -7.543 1.769 -4.043 1.00 97.88 102 LEU A C 1
ATOM 733 O O . LEU A 1 102 ? -8.328 0.829 -3.858 1.00 97.88 102 LEU A O 1
ATOM 737 N N . ILE A 1 103 ? -6.416 1.621 -4.738 1.00 98.19 103 ILE A N 1
ATOM 738 C CA . ILE A 1 103 ? -5.891 0.332 -5.197 1.00 98.19 103 ILE A CA 1
ATOM 739 C C . ILE A 1 103 ? -4.507 0.064 -4.602 1.00 98.19 103 ILE A C 1
ATOM 741 O O . ILE A 1 103 ? -3.655 0.944 -4.504 1.00 98.19 103 ILE A O 1
ATOM 745 N N . PHE A 1 104 ? -4.276 -1.193 -4.244 1.00 98.50 104 PHE A N 1
ATOM 746 C CA . PHE A 1 104 ? -2.993 -1.728 -3.815 1.00 98.50 104 PHE A CA 1
ATOM 747 C C . PHE A 1 104 ? -2.379 -2.586 -4.923 1.00 98.50 104 PHE A C 1
ATOM 749 O O . PHE A 1 104 ? -3.064 -3.410 -5.536 1.00 98.50 104 PHE A O 1
ATOM 756 N N . VAL A 1 105 ? -1.083 -2.412 -5.172 1.00 98.12 105 VAL A N 1
ATOM 757 C CA . VAL A 1 105 ? -0.334 -3.136 -6.207 1.00 98.12 105 VAL A CA 1
ATOM 758 C C . VAL A 1 105 ? 0.847 -3.869 -5.559 1.00 98.12 105 VAL A C 1
ATOM 760 O O . VAL A 1 105 ? 1.907 -3.263 -5.360 1.00 98.12 105 VAL A O 1
ATOM 763 N N . PRO A 1 106 ? 0.688 -5.157 -5.190 1.00 97.12 106 PRO A N 1
ATOM 764 C CA . PRO A 1 106 ? 1.753 -5.930 -4.563 1.00 97.12 106 PRO A CA 1
ATOM 765 C C . PRO A 1 106 ? 2.935 -6.109 -5.517 1.00 97.12 106 PRO A C 1
ATOM 767 O O . PRO A 1 106 ? 2.750 -6.355 -6.712 1.00 97.12 106 PRO A O 1
ATOM 770 N N . GLY A 1 107 ? 4.157 -5.997 -4.993 1.00 95.88 107 GLY A N 1
ATOM 771 C CA . GLY A 1 107 ? 5.382 -6.173 -5.774 1.00 95.88 107 GLY A CA 1
ATOM 772 C C . GLY A 1 107 ? 5.591 -5.126 -6.873 1.00 95.88 107 GLY A C 1
ATOM 773 O O . GLY A 1 107 ? 6.357 -5.386 -7.801 1.00 95.88 107 GLY A O 1
ATOM 774 N N . TYR A 1 108 ? 4.912 -3.974 -6.797 1.00 95.94 108 TYR A N 1
ATOM 775 C CA . TYR A 1 108 ? 5.055 -2.898 -7.774 1.00 95.94 108 TYR A CA 1
ATOM 776 C C . TYR A 1 108 ? 6.524 -2.485 -7.944 1.00 95.94 108 TYR A C 1
ATOM 778 O O . TYR A 1 108 ? 7.190 -2.109 -6.978 1.00 95.94 108 TYR A O 1
ATOM 786 N N . ARG A 1 109 ? 7.027 -2.531 -9.183 1.00 92.06 109 ARG A N 1
ATOM 787 C CA . ARG A 1 109 ? 8.362 -2.03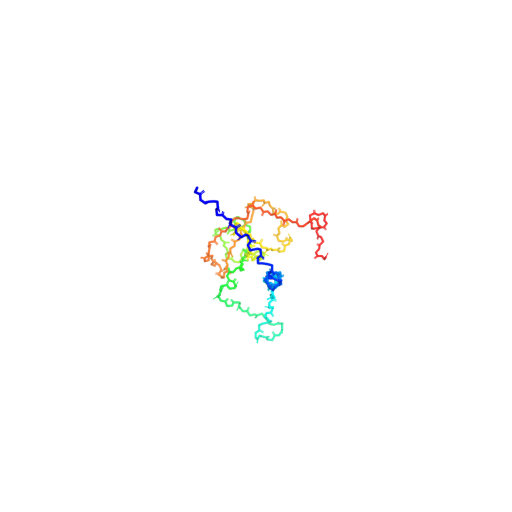9 -9.558 1.00 92.06 109 ARG A CA 1
ATOM 788 C C . ARG A 1 109 ? 8.338 -1.477 -10.971 1.00 92.06 109 ARG A C 1
ATOM 790 O O . ARG A 1 109 ? 7.897 -2.151 -11.895 1.00 92.06 109 ARG A O 1
ATOM 797 N N . GLY A 1 110 ? 8.830 -0.250 -11.142 1.00 88.25 110 GLY A N 1
ATOM 798 C CA . GLY A 1 110 ? 9.029 0.352 -12.466 1.00 88.25 110 GLY A CA 1
ATOM 799 C C . GLY A 1 110 ? 7.780 0.351 -13.356 1.00 88.25 110 GLY A C 1
ATOM 800 O O . GLY A 1 110 ? 7.882 0.040 -14.536 1.00 88.25 110 GLY A O 1
ATOM 801 N N . GLY A 1 111 ? 6.597 0.625 -12.792 1.00 92.56 111 GLY A N 1
ATOM 802 C CA . GLY A 1 111 ? 5.327 0.627 -13.532 1.00 92.56 111 GLY A CA 1
ATOM 803 C C . GLY A 1 111 ? 4.638 -0.737 -13.656 1.00 92.56 111 GLY A C 1
ATOM 804 O O . GLY A 1 111 ? 3.509 -0.797 -14.135 1.00 92.56 111 GLY A O 1
ATOM 805 N N . GLN A 1 112 ? 5.273 -1.826 -13.219 1.00 94.31 112 GLN A N 1
ATOM 806 C CA . GLN A 1 112 ? 4.748 -3.185 -13.375 1.00 94.31 112 GLN A CA 1
ATOM 807 C C . GLN A 1 112 ? 3.894 -3.610 -12.176 1.00 94.31 112 GLN A C 1
ATOM 809 O O . GLN A 1 112 ? 4.241 -3.335 -11.029 1.00 94.31 112 GLN A O 1
ATOM 814 N N . ALA A 1 113 ? 2.814 -4.343 -12.452 1.00 96.12 113 ALA A N 1
ATOM 815 C CA . ALA A 1 113 ? 1.905 -4.926 -11.464 1.00 96.12 113 ALA A CA 1
ATOM 816 C C . ALA A 1 113 ? 1.911 -6.467 -11.567 1.00 96.12 113 ALA A C 1
ATOM 818 O O . ALA A 1 113 ? 0.934 -7.052 -12.040 1.00 96.12 113 ALA A O 1
ATOM 819 N N . PRO A 1 114 ? 3.002 -7.148 -11.162 1.00 95.38 114 PRO A N 1
ATOM 820 C CA . PRO A 1 114 ? 3.184 -8.586 -11.405 1.00 95.38 114 PRO A CA 1
ATOM 821 C C . PRO A 1 114 ? 2.130 -9.475 -10.724 1.00 95.38 114 PRO A C 1
ATOM 823 O O . PRO A 1 114 ? 1.906 -10.601 -11.156 1.00 95.38 114 PRO A O 1
ATOM 826 N N . TYR A 1 115 ? 1.463 -8.966 -9.684 1.00 95.75 115 TYR A N 1
ATOM 827 C CA . TYR A 1 115 ? 0.397 -9.656 -8.945 1.00 95.75 115 TYR A CA 1
ATOM 828 C C . TYR A 1 115 ? -0.985 -9.009 -9.146 1.00 95.75 115 TYR A C 1
ATOM 830 O O . TYR A 1 115 ? -1.924 -9.264 -8.385 1.00 95.75 115 TYR A O 1
ATOM 838 N N . GLY A 1 116 ? -1.112 -8.166 -10.176 1.00 96.69 116 GLY A N 1
ATOM 839 C CA . GLY A 1 116 ? -2.319 -7.406 -10.477 1.00 96.69 11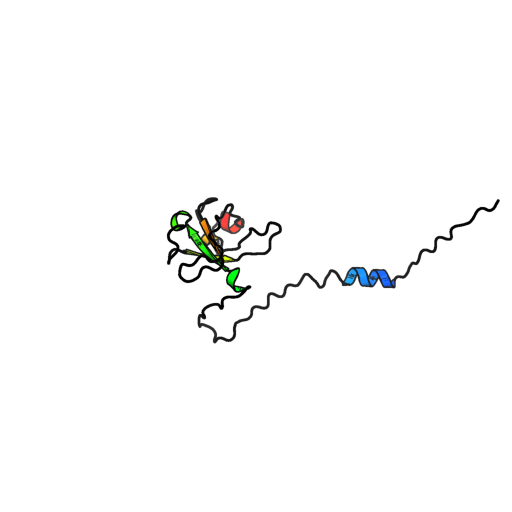6 GLY A CA 1
ATOM 840 C C . GLY A 1 116 ? -2.553 -6.228 -9.527 1.00 96.69 116 GLY A C 1
ATOM 841 O O . GLY A 1 116 ? -1.674 -5.818 -8.772 1.00 96.69 116 GLY A O 1
ATOM 842 N N . THR A 1 117 ? -3.759 -5.666 -9.594 1.00 97.56 117 THR A N 1
ATOM 843 C CA . THR A 1 117 ? -4.180 -4.491 -8.818 1.00 97.56 117 THR A CA 1
ATOM 844 C C . THR A 1 117 ? -5.431 -4.811 -8.001 1.00 97.56 117 THR A C 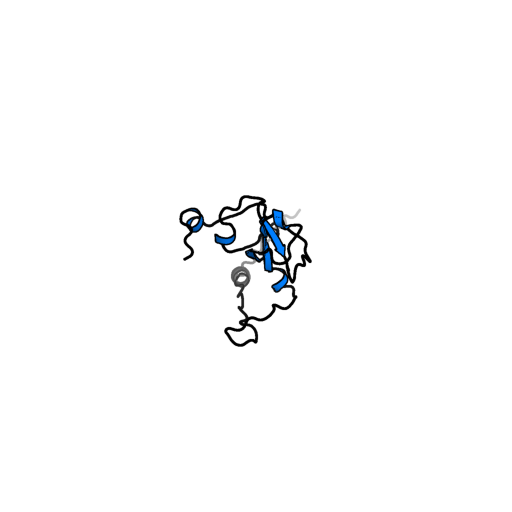1
ATOM 846 O O . THR A 1 117 ? -6.417 -5.349 -8.521 1.00 97.56 117 THR A O 1
ATOM 849 N N . TRP A 1 118 ? -5.385 -4.537 -6.698 1.00 97.81 118 TRP A N 1
ATOM 850 C CA . TRP A 1 118 ? -6.383 -4.980 -5.723 1.00 97.81 118 TRP A CA 1
ATOM 851 C C . TRP A 1 118 ? -7.097 -3.766 -5.132 1.00 97.81 118 TRP A C 1
ATOM 853 O O . TRP A 1 118 ? -6.459 -2.906 -4.537 1.00 97.81 118 TRP A O 1
ATOM 863 N N . THR A 1 119 ? -8.416 -3.675 -5.285 1.00 98.19 119 THR A N 1
ATOM 864 C CA . THR A 1 119 ? -9.189 -2.564 -4.710 1.00 98.19 119 THR A CA 1
ATOM 865 C C . THR A 1 119 ? -9.263 -2.689 -3.191 1.00 98.19 119 THR A C 1
ATOM 867 O O . THR A 1 119 ? -9.630 -3.746 -2.667 1.00 98.19 119 THR A O 1
ATOM 870 N N . VAL A 1 120 ? -8.958 -1.604 -2.480 1.00 97.50 120 VAL A N 1
ATOM 871 C CA . VAL A 1 120 ? -9.125 -1.520 -1.027 1.00 97.50 120 VAL A CA 1
ATOM 872 C C . VAL A 1 120 ? -10.611 -1.365 -0.729 1.00 97.50 120 VAL A C 1
ATOM 874 O O . VAL A 1 120 ? -11.213 -0.329 -0.983 1.00 97.50 120 VAL A O 1
ATOM 877 N N . ARG A 1 121 ? -11.223 -2.435 -0.217 1.00 96.62 121 ARG A N 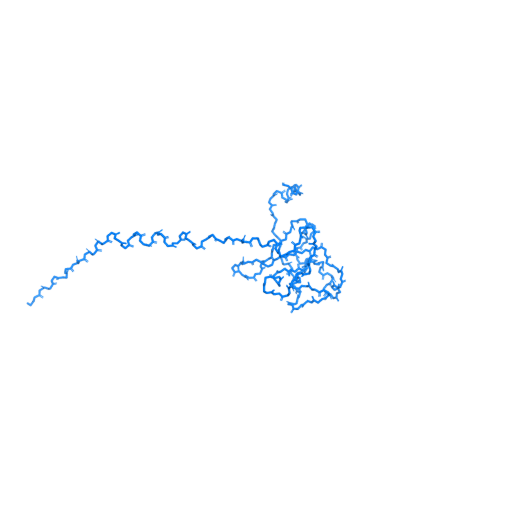1
ATOM 878 C CA . ARG A 1 121 ? -12.675 -2.486 0.016 1.00 96.62 121 ARG A CA 1
ATOM 879 C C . ARG A 1 121 ? -13.119 -1.891 1.344 1.00 96.62 121 ARG A C 1
ATOM 881 O O . ARG A 1 121 ? -14.308 -1.652 1.497 1.00 96.62 121 ARG A O 1
ATOM 888 N N . LYS A 1 122 ? -12.208 -1.783 2.312 1.00 95.38 122 LYS A N 1
ATOM 889 C CA . LYS A 1 122 ? -12.503 -1.291 3.654 1.00 95.38 122 LYS A CA 1
ATOM 890 C C . LYS A 1 122 ? -11.249 -0.760 4.333 1.00 95.38 122 LYS A C 1
ATOM 892 O O . LYS A 1 122 ? -10.219 -1.437 4.294 1.00 95.38 122 LYS A O 1
ATOM 897 N N . ALA A 1 123 ? -11.363 0.391 4.986 1.00 94.19 123 ALA A N 1
ATOM 898 C CA . ALA A 1 123 ? -10.329 0.950 5.852 1.00 94.19 123 ALA A CA 1
ATOM 899 C C . ALA A 1 123 ? -10.687 0.788 7.340 1.00 94.19 123 ALA A C 1
ATOM 901 O O . ALA A 1 123 ? -11.848 0.894 7.737 1.00 94.19 123 ALA A O 1
ATOM 902 N N . PHE A 1 124 ? -9.672 0.542 8.169 1.00 92.06 124 PHE A N 1
ATOM 903 C CA . PHE A 1 124 ? -9.783 0.520 9.627 1.00 92.06 124 PHE A CA 1
ATOM 904 C C . PHE A 1 124 ? -8.724 1.464 10.190 1.00 92.06 124 PHE A C 1
ATOM 906 O O . PHE A 1 124 ? -7.538 1.283 9.919 1.00 92.06 124 PHE A O 1
ATOM 913 N N . LEU A 1 125 ? -9.153 2.471 10.948 1.00 91.06 125 LEU A N 1
ATOM 914 C CA . LEU A 1 125 ? -8.276 3.476 11.542 1.00 91.06 125 LEU A CA 1
ATOM 915 C C . LEU A 1 125 ? -8.339 3.376 13.068 1.00 91.06 125 LEU A C 1
ATOM 917 O O . LEU A 1 125 ? -9.419 3.120 13.605 1.00 91.06 125 LEU A O 1
ATOM 921 N N . PRO A 1 126 ? -7.215 3.567 13.777 1.00 87.88 126 PRO A N 1
ATOM 922 C CA . PRO A 1 126 ? -7.238 3.645 15.228 1.00 87.88 126 PRO A CA 1
ATOM 923 C C . PRO A 1 126 ? -7.996 4.897 15.683 1.00 87.88 126 PRO A C 1
ATOM 925 O O . PRO A 1 126 ? -7.939 5.949 15.045 1.00 87.88 126 PRO A O 1
ATOM 928 N N . ASP A 1 127 ? -8.662 4.794 16.831 1.00 87.31 127 ASP A N 1
ATOM 929 C CA . ASP A 1 127 ? -9.478 5.865 17.411 1.00 87.31 127 ASP A CA 1
ATOM 930 C C . ASP A 1 127 ? -8.737 7.201 17.561 1.00 87.31 127 ASP A C 1
ATOM 932 O O . ASP A 1 127 ? -9.330 8.252 17.325 1.00 87.31 127 ASP A O 1
ATOM 936 N N . GLY A 1 128 ? -7.460 7.173 17.960 1.00 85.19 128 GLY A N 1
ATOM 937 C CA . GLY A 1 128 ? -6.646 8.384 18.123 1.00 85.19 128 GLY A CA 1
ATOM 938 C C . GLY A 1 128 ? -6.476 9.149 16.810 1.00 85.19 128 GLY A C 1
ATOM 939 O O . GLY A 1 128 ? -6.691 10.360 16.762 1.00 85.19 128 GLY A O 1
ATOM 940 N N . TRP A 1 129 ? -6.214 8.423 15.721 1.00 89.62 129 TRP A N 1
ATOM 941 C CA . TRP A 1 129 ? -6.131 8.996 14.380 1.00 89.62 129 TRP A CA 1
ATOM 942 C C . TRP A 1 129 ? -7.486 9.533 13.916 1.00 89.62 129 TRP A C 1
ATOM 944 O O . TRP A 1 129 ? -7.595 10.680 13.496 1.00 89.62 129 TRP A O 1
ATOM 954 N N . ALA A 1 130 ? -8.550 8.740 14.069 1.00 85.06 130 ALA A N 1
ATOM 955 C CA . ALA A 1 130 ? -9.892 9.126 13.632 1.00 85.06 130 ALA A CA 1
ATOM 956 C C . ALA A 1 130 ? -10.435 10.382 14.342 1.00 85.06 130 ALA A C 1
ATOM 958 O O . ALA A 1 130 ? -11.274 11.086 13.781 1.00 85.06 130 ALA A O 1
ATOM 959 N N . LYS A 1 131 ? -9.979 10.659 15.570 1.00 84.19 131 LYS A N 1
ATOM 960 C CA . LYS A 1 131 ? -10.436 11.799 16.382 1.00 84.19 131 LYS A CA 1
ATOM 961 C C . LYS A 1 131 ? -9.564 13.043 16.231 1.00 84.19 131 LYS A C 1
ATOM 963 O O . LYS A 1 131 ? -10.094 14.143 16.342 1.00 84.19 131 LYS A O 1
ATOM 968 N N . GLY A 1 132 ? -8.257 12.879 16.025 1.00 81.56 132 GLY A N 1
ATOM 969 C CA . GLY A 1 132 ? -7.312 13.997 16.107 1.00 81.56 132 GLY A CA 1
ATOM 970 C C . GLY A 1 132 ? -6.169 13.983 15.101 1.00 81.56 132 GLY A C 1
ATOM 971 O O . GLY A 1 132 ? -5.396 14.930 15.113 1.00 81.56 132 GLY A O 1
ATOM 972 N N . GLN A 1 133 ? -6.067 12.958 14.244 1.00 83.56 133 GLN A N 1
ATOM 973 C CA . GLN A 1 133 ? -5.002 12.820 13.237 1.00 83.56 133 GLN A CA 1
ATOM 974 C C . GLN A 1 133 ? -3.589 12.882 13.842 1.00 83.56 133 GLN A C 1
ATOM 976 O O . GLN A 1 133 ? -2.664 13.330 13.189 1.00 83.56 133 GLN A O 1
ATOM 981 N N . HIS A 1 134 ? -3.428 12.462 15.100 1.00 76.12 134 HIS A N 1
ATOM 982 C CA . HIS A 1 134 ? -2.152 12.561 15.804 1.00 76.12 134 HIS A CA 1
ATOM 983 C C . HIS A 1 134 ? -1.159 11.533 15.247 1.00 76.12 134 HIS A C 1
ATOM 985 O O . HIS A 1 134 ? -1.458 10.335 15.227 1.00 76.12 134 HIS A O 1
ATOM 991 N N . GLU A 1 135 ? -0.007 11.998 14.773 1.00 74.88 135 GLU A N 1
ATOM 992 C CA . GLU A 1 135 ? 1.047 11.159 14.196 1.00 74.88 135 GLU A CA 1
ATOM 993 C C . GLU A 1 135 ? 1.920 10.449 15.248 1.00 74.88 135 GLU A C 1
ATOM 995 O O . GLU A 1 135 ? 2.534 9.431 14.918 1.00 74.88 135 GLU A O 1
ATOM 1000 N N . ASP A 1 136 ? 1.922 10.958 16.487 1.00 60.78 136 ASP A N 1
ATOM 1001 C CA . ASP A 1 136 ? 2.751 10.505 17.619 1.00 60.78 136 ASP A CA 1
ATOM 1002 C C . ASP A 1 136 ? 1.959 9.752 18.701 1.00 60.78 136 ASP A C 1
ATOM 1004 O O . ASP A 1 136 ? 0.853 10.229 19.066 1.00 60.78 136 ASP A O 1
#

Foldseek 3Di:
DDDDDDDPPPPPDVVVVVVVVPPPVPPPDPPPPPDVDPDDPPDDDDDDDDPVQLQKWFKAFLVCLVPQAVGGDFMWGQDDDPVSPDIDGDPVSCPPPDAQRMKIQGPDDRRDRPPHIHGRRDDDDDPCCVVPVDPD

Sequence (136 aa):
MKRIPRISRRVTSPLCAAVVLLVPALTSASLAKADDGPGPLGVTVVAADNAQSRKVGALFDADRRSSLAGGHFCTASVVYSPHRNLIVTAAHCLNGSKDGDLIFVPGYRGGQAPYGTWTVRKAFLPDGWAKGQHED